Protein AF-A0A411MJS1-F1 (afdb_monomer_lite)

pLDDT: mean 82.1, std 14.85, range [39.84, 97.94]

Structure (mmCIF, N/CA/C/O backbone):
data_AF-A0A411MJS1-F1
#
_entry.id   AF-A0A411MJS1-F1
#
loop_
_atom_site.group_PDB
_atom_site.id
_atom_site.type_symbol
_atom_site.label_atom_id
_atom_site.label_alt_id
_atom_site.label_comp_id
_atom_site.label_asym_id
_atom_site.label_entity_id
_atom_site.label_seq_id
_atom_site.pdbx_PDB_ins_code
_atom_site.Cartn_x
_atom_site.Cartn_y
_atom_site.Cartn_z
_atom_site.occupancy
_atom_site.B_iso_or_equiv
_atom_site.auth_seq_id
_atom_site.auth_comp_id
_atom_site.auth_asym_id
_atom_site.auth_atom_id
_atom_site.pdbx_PDB_model_num
ATOM 1 N N . MET A 1 1 ? -52.902 -23.452 -25.933 1.00 40.69 1 MET A N 1
ATOM 2 C CA . MET A 1 1 ? -52.463 -22.734 -27.148 1.00 40.69 1 MET A CA 1
ATOM 3 C C . MET A 1 1 ? -50.945 -22.782 -27.154 1.00 40.69 1 MET A C 1
ATOM 5 O O . MET A 1 1 ? -50.348 -22.163 -26.286 1.00 40.69 1 MET A O 1
ATOM 9 N N . ASN A 1 2 ? -50.343 -23.612 -28.011 1.00 39.84 2 ASN A N 1
ATOM 10 C CA . ASN A 1 2 ? -48.882 -23.704 -28.125 1.00 39.84 2 ASN A CA 1
ATOM 11 C C . ASN A 1 2 ? -48.361 -22.473 -28.877 1.00 39.84 2 ASN A C 1
ATOM 13 O O . ASN A 1 2 ? -48.945 -22.144 -29.911 1.00 39.84 2 ASN A O 1
ATOM 17 N N . PRO A 1 3 ? -47.300 -21.800 -28.405 1.00 50.34 3 PRO A N 1
ATOM 18 C CA . PRO A 1 3 ? -46.652 -20.769 -29.194 1.00 50.34 3 PRO A CA 1
ATOM 19 C C . PRO A 1 3 ? -45.903 -21.450 -30.342 1.00 50.34 3 PRO A C 1
ATOM 21 O O . PRO A 1 3 ? -44.953 -22.199 -30.124 1.00 50.34 3 PRO A O 1
ATOM 24 N N . THR A 1 4 ? -46.368 -21.221 -31.566 1.00 48.56 4 THR A N 1
ATOM 25 C CA . THR A 1 4 ? -45.615 -21.513 -32.784 1.00 48.56 4 THR A CA 1
ATOM 26 C C . THR A 1 4 ? -44.412 -20.580 -32.783 1.00 48.56 4 THR A C 1
ATOM 28 O O . THR A 1 4 ? -44.553 -19.389 -33.050 1.00 48.56 4 THR A O 1
ATOM 31 N N . ILE A 1 5 ? -43.246 -21.097 -32.399 1.00 61.03 5 ILE A N 1
ATOM 32 C CA . ILE A 1 5 ? -41.977 -20.424 -32.663 1.00 61.03 5 ILE A CA 1
ATOM 33 C C . ILE A 1 5 ? -41.849 -20.462 -34.186 1.00 61.03 5 ILE A C 1
ATOM 35 O O . ILE A 1 5 ? -41.882 -21.559 -34.745 1.00 61.03 5 ILE A O 1
ATOM 39 N N . PRO A 1 6 ? -41.823 -19.319 -34.889 1.00 54.25 6 PRO A N 1
ATOM 40 C CA . PRO A 1 6 ? -41.502 -19.355 -36.298 1.00 54.25 6 PRO A CA 1
ATOM 41 C C . PRO A 1 6 ? -40.042 -19.796 -36.368 1.00 54.25 6 PRO A C 1
ATOM 43 O O . PRO A 1 6 ? -39.152 -19.019 -36.015 1.00 54.25 6 PRO A O 1
ATOM 46 N N . ASP A 1 7 ? -39.816 -21.048 -36.772 1.00 53.25 7 ASP A N 1
ATOM 47 C CA . ASP A 1 7 ? -38.533 -21.520 -37.284 1.00 53.25 7 ASP A CA 1
ATOM 48 C C . ASP A 1 7 ? -38.238 -20.667 -38.516 1.00 53.25 7 ASP A C 1
ATOM 50 O O . ASP A 1 7 ? -38.587 -20.976 -39.653 1.00 53.25 7 ASP A O 1
ATOM 54 N N . THR A 1 8 ? -37.716 -19.477 -38.247 1.00 56.88 8 THR A N 1
ATOM 55 C CA . THR A 1 8 ? -37.159 -18.616 -39.263 1.00 56.88 8 THR A CA 1
ATOM 56 C C . THR A 1 8 ? -35.838 -19.294 -39.554 1.00 56.88 8 THR A C 1
ATOM 58 O O . THR A 1 8 ? -34.851 -19.033 -38.865 1.00 56.88 8 THR A O 1
ATOM 61 N N . ASP A 1 9 ? -35.855 -20.235 -40.499 1.00 52.31 9 ASP A N 1
ATOM 62 C CA . ASP A 1 9 ? -34.670 -20.598 -41.265 1.00 52.31 9 ASP A CA 1
ATOM 63 C C . ASP A 1 9 ? -34.181 -19.281 -41.866 1.00 52.31 9 ASP A C 1
ATOM 65 O O . ASP A 1 9 ? -34.615 -18.832 -42.928 1.00 52.31 9 ASP A O 1
ATOM 69 N N . LEU A 1 10 ? -33.379 -18.565 -41.078 1.00 58.69 10 LEU A N 1
ATOM 70 C CA . LEU A 1 10 ? -32.619 -17.433 -41.539 1.00 58.69 10 LEU A CA 1
ATOM 71 C C . LEU A 1 10 ? -31.619 -18.075 -42.489 1.00 58.69 10 LEU A C 1
ATOM 73 O O . LEU A 1 10 ? -30.581 -18.576 -42.055 1.00 58.69 10 LEU A O 1
ATOM 77 N N . ASP A 1 11 ? -31.980 -18.124 -43.769 1.00 57.19 11 ASP A N 1
ATOM 78 C CA . ASP A 1 11 ? -31.033 -18.335 -44.853 1.00 57.19 11 ASP A CA 1
ATOM 79 C C . ASP A 1 11 ? -30.104 -17.115 -44.796 1.00 57.19 11 ASP A C 1
ATOM 81 O O . ASP A 1 11 ? -30.350 -16.041 -45.348 1.00 57.19 11 ASP A O 1
ATOM 85 N N . LEU A 1 12 ? -29.132 -17.209 -43.887 1.00 61.50 12 LEU A N 1
ATOM 86 C CA . LEU A 1 12 ? -28.148 -16.187 -43.606 1.00 61.50 12 LEU A CA 1
ATOM 87 C C . LEU A 1 12 ? -27.117 -16.300 -44.712 1.00 61.50 12 LEU A C 1
ATOM 89 O O . LEU A 1 12 ? -26.014 -16.807 -44.500 1.00 61.50 12 LEU A O 1
ATOM 93 N N . ASP A 1 13 ? -27.498 -15.839 -45.900 1.00 68.50 13 ASP A N 1
ATOM 94 C CA . ASP A 1 13 ? -26.576 -15.665 -47.005 1.00 68.50 13 ASP A CA 1
ATOM 95 C C . ASP A 1 13 ? -25.361 -14.915 -46.449 1.00 68.50 13 ASP A C 1
ATOM 97 O O . ASP A 1 13 ? -25.493 -13.826 -45.876 1.00 68.50 13 ASP A O 1
ATOM 101 N N . SER A 1 14 ? -24.166 -15.496 -46.562 1.00 65.50 14 SER A N 1
ATOM 102 C CA . SER A 1 14 ? -22.946 -14.907 -45.992 1.00 65.50 14 SER A CA 1
ATOM 103 C C . SER A 1 14 ? -22.726 -13.470 -46.473 1.00 65.50 14 SER A C 1
ATOM 105 O O . SER A 1 14 ? -22.233 -12.624 -45.730 1.00 65.50 14 SER A O 1
ATOM 107 N N . GLU A 1 15 ? -23.165 -13.181 -47.699 1.00 67.12 15 GLU A N 1
ATOM 108 C CA . GLU A 1 15 ? -23.169 -11.852 -48.309 1.00 67.12 15 GLU A CA 1
ATOM 109 C C . GLU A 1 15 ? -24.144 -10.879 -47.622 1.00 67.12 15 GLU A C 1
ATOM 111 O O . GLU A 1 15 ? -23.818 -9.706 -47.434 1.00 67.12 15 GLU A O 1
ATOM 116 N N . SER A 1 16 ? -25.315 -11.358 -47.189 1.00 68.12 16 SER A N 1
ATOM 117 C CA . SER A 1 16 ? -26.306 -10.576 -46.436 1.00 68.12 16 SER A CA 1
ATOM 118 C C . SER A 1 16 ? -25.788 -10.220 -45.039 1.00 68.12 16 SER A C 1
ATOM 120 O O . SER A 1 16 ? -25.879 -9.068 -44.609 1.00 68.12 16 SER A O 1
ATOM 122 N N . LEU A 1 17 ? -25.141 -11.172 -44.358 1.00 69.00 17 LEU A N 1
ATOM 123 C CA . LEU A 1 17 ? -24.480 -10.927 -43.072 1.00 69.00 17 LEU A CA 1
ATOM 124 C C . LEU A 1 17 ? -23.285 -9.973 -43.199 1.00 69.00 17 LEU A C 1
ATOM 126 O O . LEU A 1 17 ? -23.136 -9.074 -42.376 1.00 69.00 17 LEU A O 1
ATOM 130 N N . SER A 1 18 ? -22.460 -10.129 -44.236 1.00 69.56 18 SER A N 1
ATOM 131 C CA . SER A 1 18 ? -21.285 -9.277 -44.486 1.00 69.56 18 SER A CA 1
ATOM 132 C C . SER A 1 18 ? -21.669 -7.820 -44.793 1.00 69.56 18 SER A C 1
ATOM 134 O O . SER A 1 18 ? -20.984 -6.865 -44.400 1.00 69.56 18 SER A O 1
ATOM 136 N N . ASN A 1 19 ? -22.822 -7.625 -45.439 1.00 77.06 19 ASN A N 1
ATOM 137 C CA . ASN A 1 19 ? -23.364 -6.302 -45.739 1.00 77.06 19 ASN A CA 1
ATOM 138 C C . ASN A 1 19 ? -24.281 -5.734 -44.650 1.00 77.06 19 ASN A C 1
ATOM 140 O O . ASN A 1 19 ? -24.705 -4.582 -44.760 1.00 77.06 19 ASN A O 1
ATOM 144 N N . SER A 1 20 ? -24.551 -6.497 -43.590 1.00 85.38 20 SER A N 1
ATOM 145 C CA . SER A 1 20 ? -25.400 -6.059 -42.489 1.00 85.38 20 SER A CA 1
ATOM 146 C C . SER A 1 20 ? -24.701 -5.011 -41.625 1.00 85.38 20 SER A C 1
ATOM 148 O O . SER A 1 20 ? -23.629 -5.238 -41.060 1.00 85.38 20 SER A O 1
ATOM 150 N N . ASP A 1 21 ? -25.356 -3.865 -41.461 1.00 84.75 21 ASP A N 1
ATOM 151 C CA . ASP A 1 21 ? -24.892 -2.785 -40.587 1.00 84.75 21 ASP A CA 1
ATOM 152 C C . ASP A 1 21 ? -24.839 -3.226 -39.113 1.00 84.75 21 ASP A C 1
ATOM 154 O O . ASP A 1 21 ? -23.924 -2.873 -38.370 1.00 84.75 21 ASP A O 1
ATOM 158 N N . ALA A 1 22 ? -25.762 -4.105 -38.704 1.00 84.88 22 ALA A N 1
ATOM 159 C CA . ALA A 1 22 ? -25.748 -4.706 -37.374 1.00 84.88 22 ALA A CA 1
ATOM 160 C C . ALA A 1 22 ? -24.519 -5.609 -37.168 1.00 84.88 22 ALA A C 1
ATOM 162 O O . ALA A 1 22 ? -23.898 -5.561 -36.106 1.00 84.88 22 ALA A O 1
ATOM 163 N N . ALA A 1 23 ? -24.134 -6.389 -38.185 1.00 85.62 23 ALA A N 1
ATOM 164 C CA . ALA A 1 23 ? -22.942 -7.236 -38.124 1.00 85.62 23 ALA A CA 1
ATOM 165 C C . ALA A 1 23 ? -21.659 -6.396 -38.077 1.00 85.62 23 ALA A C 1
ATOM 167 O O . ALA A 1 23 ? -20.771 -6.676 -37.274 1.00 85.62 23 ALA A O 1
ATOM 168 N N . ARG A 1 24 ? -21.589 -5.318 -38.868 1.00 84.75 24 ARG A N 1
ATOM 169 C CA . ARG A 1 24 ? -20.471 -4.362 -38.833 1.00 84.75 24 ARG A CA 1
ATOM 170 C C . ARG A 1 24 ? -20.348 -3.684 -37.477 1.00 84.75 24 ARG A C 1
ATOM 172 O O . ARG A 1 24 ? -19.249 -3.617 -36.945 1.00 84.75 24 ARG A O 1
ATOM 179 N N . ARG A 1 25 ? -21.463 -3.254 -36.879 1.00 84.38 25 ARG A N 1
ATOM 180 C CA . ARG A 1 25 ? -21.477 -2.654 -35.539 1.00 84.38 25 ARG A CA 1
ATOM 181 C C . ARG A 1 25 ? -21.046 -3.639 -34.451 1.00 84.38 25 ARG A C 1
ATOM 183 O O . ARG A 1 25 ? -20.331 -3.250 -33.534 1.00 84.38 25 ARG A O 1
ATOM 190 N N . ALA A 1 26 ? -21.465 -4.901 -34.545 1.00 89.06 26 ALA A N 1
ATOM 191 C CA . ALA A 1 26 ? -21.027 -5.944 -33.619 1.00 89.06 26 ALA A CA 1
ATOM 192 C C . ALA A 1 26 ? -19.522 -6.231 -33.761 1.00 89.06 26 ALA A C 1
ATOM 194 O O . ALA A 1 26 ? -18.819 -6.328 -32.758 1.00 89.06 26 ALA A O 1
ATOM 195 N N . LEU A 1 27 ? -19.019 -6.318 -34.995 1.00 86.50 27 LEU A N 1
ATOM 196 C CA . LEU A 1 27 ? -17.594 -6.490 -35.271 1.00 86.50 27 LEU A CA 1
ATOM 197 C C . LEU A 1 27 ? -16.777 -5.297 -34.774 1.00 86.50 27 LEU A C 1
ATOM 199 O O . LEU A 1 27 ? -15.775 -5.511 -34.109 1.00 86.50 27 LEU A O 1
ATOM 203 N N . ASP A 1 28 ? -17.213 -4.064 -35.028 1.00 88.19 28 ASP A N 1
ATOM 204 C CA . ASP A 1 28 ? -16.530 -2.853 -34.558 1.00 88.19 28 ASP A CA 1
ATOM 205 C C . ASP A 1 28 ? -16.462 -2.802 -33.022 1.00 88.19 28 ASP A C 1
ATOM 207 O O . ASP A 1 28 ? -15.396 -2.567 -32.459 1.00 88.19 28 ASP A O 1
ATOM 211 N N . PHE A 1 29 ? -17.553 -3.162 -32.333 1.00 84.62 29 PHE A N 1
ATOM 212 C CA . PHE A 1 29 ? -17.587 -3.246 -30.868 1.00 84.62 29 PHE A CA 1
ATOM 213 C C . PHE A 1 29 ? -16.552 -4.229 -30.293 1.00 84.62 29 PHE A C 1
ATOM 215 O O . PHE A 1 29 ? -15.959 -3.959 -29.249 1.00 84.62 29 PHE A O 1
ATOM 222 N N . TYR A 1 30 ? -16.329 -5.365 -30.959 1.00 84.44 30 TYR A N 1
ATOM 223 C CA . TYR A 1 30 ? -15.400 -6.397 -30.489 1.00 84.44 30 TYR A CA 1
ATOM 224 C C . TYR A 1 30 ? -13.962 -6.216 -30.984 1.00 84.44 30 TYR A C 1
ATOM 226 O O . TYR A 1 30 ? -13.025 -6.567 -30.268 1.00 84.44 30 TYR A O 1
ATOM 234 N N . LEU A 1 31 ? -13.777 -5.716 -32.206 1.00 89.44 31 LEU A N 1
ATOM 235 C CA . LEU A 1 31 ? -12.469 -5.589 -32.853 1.00 89.44 31 LEU A CA 1
ATOM 236 C C . LEU A 1 31 ? -11.800 -4.243 -32.575 1.00 89.44 31 LEU A C 1
ATOM 238 O O . LEU A 1 31 ? -10.579 -4.150 -32.680 1.00 8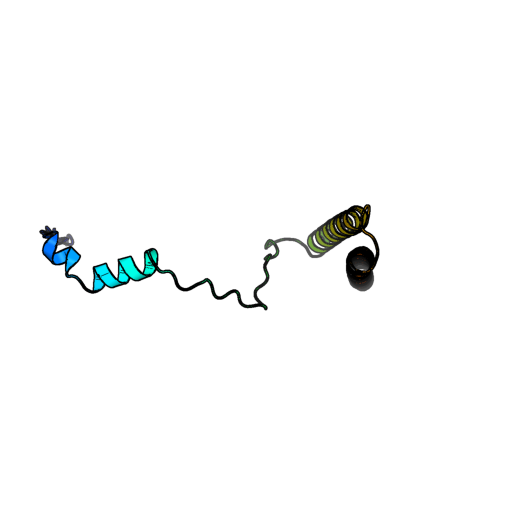9.44 31 LEU A O 1
ATOM 242 N N . ASN A 1 32 ? -12.571 -3.218 -32.211 1.00 85.31 32 ASN A N 1
ATOM 243 C CA . ASN A 1 32 ? -12.058 -1.903 -31.855 1.00 85.31 32 ASN A CA 1
ATOM 244 C C . ASN A 1 32 ? -12.760 -1.366 -30.596 1.00 85.31 32 ASN A C 1
ATOM 246 O O . ASN A 1 32 ? -13.423 -0.325 -30.645 1.00 85.31 32 ASN A O 1
ATOM 250 N N . PRO A 1 33 ? -12.656 -2.082 -29.458 1.00 81.00 33 PRO A N 1
ATOM 251 C CA . PRO A 1 33 ? -13.268 -1.614 -28.230 1.00 81.00 33 PRO A CA 1
ATOM 252 C C . PRO A 1 33 ? -12.688 -0.244 -27.880 1.00 81.00 33 PRO A C 1
ATOM 254 O O . PRO A 1 33 ? -11.468 -0.045 -27.898 1.00 81.00 33 PRO A O 1
ATOM 257 N N . ALA A 1 34 ? -13.567 0.704 -27.547 1.00 80.50 34 ALA A N 1
ATOM 258 C CA . ALA A 1 34 ? -13.129 1.965 -26.974 1.00 80.50 34 ALA A CA 1
ATOM 259 C C . ALA A 1 34 ? -12.225 1.649 -25.769 1.00 80.50 34 ALA A C 1
ATOM 261 O O . ALA A 1 34 ? -12.584 0.773 -24.972 1.00 80.50 34 ALA A O 1
ATOM 262 N N . PRO A 1 35 ? -11.058 2.310 -25.633 1.00 78.62 35 PRO A N 1
ATOM 263 C CA . PRO A 1 35 ? -10.193 2.095 -24.487 1.00 78.62 35 PRO A CA 1
ATOM 264 C C . PRO A 1 35 ? -11.027 2.214 -23.210 1.00 78.62 35 PRO A C 1
ATOM 266 O O . PRO A 1 35 ? -11.819 3.159 -23.117 1.00 78.62 35 PRO A O 1
ATOM 269 N N . PRO A 1 36 ? -10.899 1.271 -22.258 1.00 73.44 36 PRO A N 1
ATOM 270 C CA . PRO A 1 36 ? -11.635 1.359 -21.011 1.00 73.44 36 PRO A CA 1
ATOM 271 C C . PRO A 1 36 ? -11.368 2.733 -20.405 1.00 73.44 36 PRO A C 1
ATOM 273 O O . PRO A 1 36 ? -10.215 3.133 -20.221 1.00 73.44 36 PRO A O 1
ATOM 276 N N . GLN A 1 37 ? -12.443 3.483 -20.172 1.00 73.50 37 GLN A N 1
ATOM 277 C CA . GLN A 1 37 ? -12.367 4.757 -19.481 1.00 73.50 37 GLN A CA 1
ATOM 278 C C . GLN A 1 37 ? -12.092 4.426 -18.021 1.00 73.50 37 GLN A C 1
ATOM 280 O O . GLN A 1 37 ? -13.012 4.142 -17.266 1.00 73.50 37 GLN A O 1
ATOM 285 N N . ILE A 1 38 ? -10.811 4.366 -17.660 1.00 70.12 38 ILE A N 1
ATOM 286 C CA . ILE A 1 38 ? -10.403 4.250 -16.266 1.00 70.12 38 ILE A CA 1
ATOM 287 C C . ILE A 1 38 ? -10.748 5.594 -15.635 1.00 70.12 38 ILE A C 1
ATOM 289 O O . ILE A 1 38 ? -10.057 6.587 -15.876 1.00 70.12 38 ILE A O 1
ATOM 293 N N . ASP A 1 39 ? -11.849 5.636 -14.892 1.00 76.81 39 ASP A N 1
ATOM 294 C CA . ASP A 1 39 ? -12.145 6.775 -14.040 1.00 76.81 39 ASP A CA 1
ATOM 295 C C . ASP A 1 39 ? -11.055 6.815 -12.950 1.00 76.81 39 ASP A C 1
ATOM 297 O O . ASP A 1 39 ? -10.852 5.812 -12.259 1.00 76.81 39 ASP A O 1
ATOM 301 N N . PRO A 1 40 ? -10.288 7.915 -12.816 1.00 70.06 40 PRO A N 1
ATOM 302 C CA . PRO A 1 40 ? -9.256 8.021 -11.787 1.00 70.06 40 PRO A CA 1
ATOM 303 C C . PRO A 1 40 ? -9.812 7.874 -10.363 1.00 70.06 40 PRO A C 1
ATOM 305 O O . PRO A 1 40 ? -9.040 7.557 -9.457 1.00 70.06 40 PRO A O 1
ATOM 308 N N . ASP A 1 41 ? -11.118 8.080 -10.178 1.00 75.69 41 ASP A N 1
ATOM 309 C CA . ASP A 1 41 ? -11.802 7.929 -8.898 1.00 75.69 41 ASP A CA 1
ATOM 310 C C . ASP A 1 41 ? -12.439 6.538 -8.718 1.00 75.69 41 ASP A C 1
ATOM 312 O O . ASP A 1 41 ? -12.915 6.219 -7.622 1.00 75.69 41 ASP A O 1
ATOM 316 N N . GLU A 1 42 ? -12.434 5.674 -9.743 1.00 76.31 42 GLU A N 1
ATOM 317 C CA . GLU A 1 42 ? -12.944 4.310 -9.603 1.00 76.31 42 GLU A CA 1
ATOM 318 C C . GLU A 1 42 ? -11.979 3.471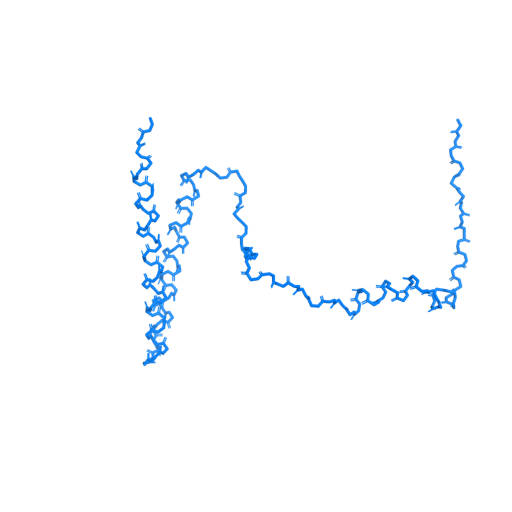 -8.746 1.00 76.31 42 GLU A C 1
ATOM 320 O O . GLU A 1 42 ? -10.784 3.350 -9.048 1.00 76.31 42 GLU A O 1
ATOM 325 N N . PRO A 1 43 ? -12.465 2.872 -7.643 1.00 71.94 43 PRO A N 1
ATOM 326 C CA . PRO A 1 43 ? -11.609 2.105 -6.759 1.00 71.94 43 PRO A CA 1
ATOM 327 C C . PRO A 1 43 ? -11.076 0.866 -7.485 1.00 71.94 43 PRO A C 1
ATOM 329 O O . PRO A 1 43 ? -11.816 -0.064 -7.791 1.00 71.94 43 PRO A O 1
ATOM 332 N N . ILE A 1 44 ? -9.753 0.813 -7.660 1.00 69.12 44 ILE A N 1
ATOM 333 C CA . ILE A 1 44 ? -9.026 -0.329 -8.250 1.00 69.12 44 ILE A CA 1
ATOM 334 C C . ILE A 1 44 ? -9.328 -1.642 -7.500 1.00 69.12 44 ILE A C 1
ATOM 336 O O . ILE A 1 44 ? -9.232 -2.732 -8.063 1.00 69.12 44 ILE A O 1
ATOM 340 N N . LEU A 1 45 ? -9.690 -1.548 -6.216 1.00 71.31 45 LEU A N 1
ATOM 341 C CA . LEU A 1 45 ? -10.070 -2.674 -5.372 1.00 71.31 45 LEU A CA 1
ATOM 342 C C . LEU A 1 45 ? -11.365 -2.355 -4.625 1.00 71.31 45 LEU A C 1
ATOM 344 O O . LEU A 1 45 ? -11.425 -1.406 -3.843 1.00 71.31 45 LEU A O 1
ATOM 348 N N . VAL A 1 46 ? -12.377 -3.201 -4.812 1.00 74.88 46 VAL A N 1
ATOM 349 C CA . VAL A 1 46 ? -13.626 -3.148 -4.047 1.00 74.88 46 VAL A CA 1
ATOM 350 C C . VAL A 1 46 ? -13.496 -4.051 -2.820 1.00 74.88 46 VAL A C 1
ATOM 352 O O . VAL A 1 46 ? -13.068 -5.204 -2.918 1.00 74.88 46 VAL A O 1
ATOM 355 N N . ALA A 1 47 ? -13.843 -3.526 -1.644 1.00 72.50 47 ALA A N 1
ATOM 356 C CA . ALA A 1 47 ? -13.845 -4.309 -0.413 1.00 72.50 47 ALA A CA 1
ATOM 357 C C . ALA A 1 47 ? -14.894 -5.430 -0.485 1.00 72.50 47 ALA A C 1
ATOM 359 O O . ALA A 1 47 ? -15.994 -5.241 -1.000 1.00 72.50 47 ALA A O 1
ATOM 360 N N . ARG A 1 48 ? -14.566 -6.606 0.061 1.00 77.50 48 ARG A N 1
ATOM 361 C CA . ARG A 1 48 ? -15.498 -7.737 0.098 1.00 77.50 48 ARG A CA 1
ATOM 362 C C . ARG A 1 48 ? -16.698 -7.407 0.987 1.00 77.50 48 ARG A C 1
ATOM 364 O O . ARG A 1 48 ? -16.530 -7.078 2.161 1.00 77.50 48 ARG A O 1
ATOM 371 N N . GLU A 1 49 ? -17.899 -7.570 0.441 1.00 77.25 49 GLU A N 1
ATOM 372 C CA . GLU A 1 49 ? -19.145 -7.406 1.189 1.00 77.25 49 GLU A CA 1
ATOM 373 C C . GLU A 1 49 ? -19.270 -8.445 2.319 1.00 77.25 49 GLU A C 1
ATOM 375 O O . GLU A 1 49 ? -18.837 -9.596 2.194 1.00 77.25 49 GLU A O 1
ATOM 380 N N . GLY A 1 50 ? -19.870 -8.035 3.441 1.00 79.75 50 GLY A N 1
ATOM 381 C CA . GLY A 1 50 ? -20.169 -8.915 4.577 1.00 79.75 50 GLY A CA 1
ATOM 382 C C . GLY A 1 50 ? -19.050 -9.093 5.611 1.00 79.75 50 GLY A C 1
ATOM 383 O O . GLY A 1 50 ? -19.185 -9.936 6.496 1.00 79.75 50 GLY A O 1
ATOM 384 N N . LEU A 1 51 ? -17.959 -8.324 5.535 1.00 79.50 51 LEU A N 1
ATOM 385 C CA . LEU A 1 51 ? -16.958 -8.272 6.606 1.00 79.50 51 LEU A CA 1
ATOM 386 C C . LEU A 1 51 ? -17.436 -7.383 7.759 1.00 79.50 51 LEU A C 1
ATOM 388 O O . LEU A 1 51 ? -17.968 -6.296 7.534 1.00 79.50 51 LEU A O 1
ATOM 392 N N . SER A 1 52 ? -17.215 -7.820 9.001 1.00 86.38 52 SER A N 1
ATOM 393 C CA . SER A 1 52 ? -17.444 -6.950 10.159 1.00 86.38 52 SER A CA 1
ATOM 394 C C . SER A 1 52 ? -16.403 -5.829 10.216 1.00 86.38 52 SER A C 1
ATOM 396 O O . SER A 1 52 ? -15.270 -6.004 9.767 1.00 86.38 52 SER A O 1
ATOM 398 N N . ASP A 1 53 ? -16.739 -4.695 10.837 1.00 84.50 53 ASP A N 1
ATOM 399 C CA . ASP A 1 53 ? -15.804 -3.575 11.035 1.00 84.50 53 ASP A CA 1
ATOM 400 C C . ASP A 1 53 ? -14.463 -4.021 11.649 1.00 84.50 53 ASP A C 1
ATOM 402 O O . ASP A 1 53 ? -13.391 -3.564 11.244 1.00 84.50 53 ASP A O 1
ATOM 406 N N . ALA A 1 54 ? -14.505 -4.952 12.606 1.00 86.06 54 ALA A N 1
ATOM 407 C CA . ALA A 1 54 ? -13.316 -5.505 13.250 1.00 86.06 54 ALA A CA 1
ATOM 408 C C . ALA A 1 54 ? -12.468 -6.356 12.286 1.00 86.06 54 ALA A C 1
ATOM 410 O O . ALA A 1 54 ? -11.240 -6.284 12.302 1.00 86.06 54 ALA A O 1
ATOM 411 N N . GLN A 1 55 ? -13.107 -7.142 11.416 1.00 86.31 55 GLN A N 1
ATOM 412 C CA . GLN A 1 55 ? -12.409 -7.941 10.406 1.00 86.31 55 GLN A CA 1
ATOM 413 C C . GLN A 1 55 ? -11.793 -7.050 9.324 1.00 86.31 55 GLN A C 1
ATOM 415 O O . GLN A 1 55 ? -10.628 -7.232 8.972 1.00 86.31 55 GLN A O 1
ATOM 420 N N . THR A 1 56 ? -12.540 -6.051 8.851 1.00 87.56 56 THR A N 1
ATOM 421 C CA . THR A 1 56 ? -12.082 -5.082 7.849 1.00 87.56 56 THR A CA 1
ATOM 422 C C . THR A 1 56 ? -10.882 -4.287 8.353 1.00 87.56 56 THR A C 1
ATOM 424 O O . THR A 1 56 ? -9.879 -4.165 7.652 1.00 87.56 56 THR A O 1
ATOM 427 N N . THR A 1 57 ? -10.933 -3.791 9.592 1.00 87.88 57 THR A N 1
ATOM 428 C CA . THR A 1 57 ? -9.813 -3.052 10.200 1.00 87.88 57 THR A CA 1
ATOM 429 C C . THR A 1 57 ? -8.587 -3.941 10.415 1.00 87.88 57 THR A C 1
ATOM 431 O O . THR A 1 57 ? -7.476 -3.527 10.087 1.00 87.88 57 THR A O 1
ATOM 434 N N . ALA A 1 58 ? -8.756 -5.184 10.880 1.00 88.81 58 ALA A N 1
ATOM 435 C CA . ALA A 1 58 ? -7.650 -6.133 11.026 1.00 88.81 58 ALA A CA 1
ATOM 436 C C . ALA A 1 58 ? -6.992 -6.489 9.677 1.00 88.81 58 ALA A C 1
ATOM 438 O O . ALA A 1 58 ? -5.758 -6.554 9.576 1.00 88.81 58 ALA A O 1
ATOM 439 N N . GLN A 1 59 ? -7.798 -6.681 8.627 1.00 90.62 59 GLN A N 1
ATOM 440 C CA . GLN A 1 59 ? -7.309 -6.938 7.273 1.00 90.62 59 GLN A CA 1
ATOM 441 C C . GLN A 1 59 ? -6.573 -5.720 6.706 1.00 90.62 59 GLN A C 1
ATOM 443 O O . GLN A 1 59 ? -5.465 -5.868 6.188 1.00 90.62 59 GLN A O 1
ATOM 448 N N . ALA A 1 60 ? -7.136 -4.519 6.854 1.00 91.31 60 ALA A N 1
ATOM 449 C CA . ALA A 1 60 ? -6.510 -3.276 6.414 1.00 91.31 60 ALA A CA 1
ATOM 450 C C . ALA A 1 60 ? -5.156 -3.046 7.107 1.00 91.31 60 ALA A C 1
ATOM 452 O O . ALA A 1 60 ? -4.158 -2.800 6.435 1.00 91.31 60 ALA A O 1
ATOM 453 N N . THR A 1 61 ? -5.073 -3.224 8.428 1.00 91.88 61 THR A N 1
ATOM 454 C CA . THR A 1 61 ? -3.807 -3.124 9.177 1.00 91.88 61 THR A CA 1
ATOM 455 C C . THR A 1 61 ? -2.770 -4.136 8.688 1.00 91.88 61 THR A C 1
ATOM 457 O O . THR A 1 61 ? -1.588 -3.813 8.551 1.00 91.88 61 THR A O 1
ATOM 460 N N . THR A 1 62 ? -3.202 -5.361 8.382 1.00 93.81 62 THR A N 1
ATOM 461 C CA . THR A 1 62 ? -2.320 -6.404 7.844 1.00 93.81 62 THR A CA 1
ATOM 462 C C . THR A 1 62 ? -1.775 -6.028 6.466 1.00 93.81 62 THR A C 1
ATOM 464 O O . THR A 1 62 ? -0.566 -6.125 6.253 1.00 93.81 62 THR A O 1
ATOM 467 N N . LEU A 1 63 ? -2.633 -5.535 5.568 1.00 93.75 63 LEU A N 1
ATOM 468 C CA . LEU A 1 63 ? -2.238 -5.044 4.245 1.00 93.75 63 LEU A CA 1
ATOM 469 C C . LEU A 1 63 ? -1.273 -3.858 4.338 1.00 93.75 63 LEU A C 1
ATOM 471 O O . LEU A 1 63 ? -0.252 -3.853 3.657 1.00 93.75 63 LEU A O 1
ATOM 475 N N . LEU A 1 64 ? -1.538 -2.893 5.223 1.00 95.44 64 LEU A N 1
ATOM 476 C CA . LEU A 1 64 ? -0.653 -1.746 5.447 1.00 95.44 64 LEU A CA 1
ATOM 477 C C . LEU A 1 64 ? 0.727 -2.179 5.958 1.00 95.44 64 LEU A C 1
ATOM 479 O O . LEU A 1 64 ? 1.740 -1.618 5.547 1.00 95.44 64 LEU A O 1
ATOM 483 N N . ARG A 1 65 ? 0.800 -3.209 6.809 1.00 94.88 65 ARG A N 1
ATOM 484 C CA . ARG A 1 65 ? 2.080 -3.781 7.253 1.00 94.88 65 ARG A CA 1
ATOM 485 C C . ARG A 1 65 ? 2.851 -4.424 6.099 1.00 94.88 65 ARG A C 1
ATOM 487 O O . ARG A 1 65 ? 4.064 -4.245 6.028 1.00 94.88 65 ARG A O 1
ATOM 494 N N . TYR A 1 66 ? 2.174 -5.146 5.205 1.00 96.81 66 TYR A N 1
ATOM 495 C CA . TYR A 1 66 ? 2.816 -5.708 4.013 1.00 96.81 66 TYR A CA 1
ATOM 496 C C . TYR A 1 66 ? 3.302 -4.611 3.072 1.00 96.81 66 TYR A C 1
ATOM 498 O O . TYR A 1 66 ? 4.461 -4.633 2.680 1.00 96.81 66 TYR A O 1
ATOM 506 N N . ALA A 1 67 ? 2.473 -3.602 2.803 1.00 96.75 67 ALA A N 1
ATOM 507 C CA . ALA A 1 67 ? 2.858 -2.458 1.985 1.00 96.75 67 ALA A CA 1
ATOM 508 C C . ALA A 1 67 ? 4.082 -1.726 2.562 1.00 96.75 67 ALA A C 1
ATOM 510 O O . ALA A 1 67 ? 4.992 -1.366 1.820 1.00 96.75 67 ALA A O 1
ATOM 511 N N . ALA A 1 68 ? 4.142 -1.549 3.887 1.00 96.75 68 ALA A N 1
ATOM 512 C CA . ALA A 1 68 ? 5.295 -0.957 4.558 1.00 96.75 68 ALA A CA 1
ATOM 513 C C . ALA A 1 68 ? 6.563 -1.813 4.390 1.00 96.75 68 ALA A C 1
ATOM 515 O O . ALA A 1 68 ? 7.620 -1.278 4.062 1.00 96.75 68 ALA A O 1
ATOM 516 N N . ALA A 1 69 ? 6.466 -3.134 4.569 1.00 97.31 69 ALA A N 1
ATOM 517 C CA . ALA A 1 69 ? 7.590 -4.042 4.342 1.00 97.31 69 ALA A CA 1
ATOM 518 C C . ALA A 1 69 ? 8.076 -3.974 2.886 1.00 97.31 69 ALA A C 1
ATOM 520 O O . ALA A 1 69 ? 9.264 -3.777 2.652 1.00 97.31 69 ALA A O 1
ATOM 521 N N . THR A 1 70 ? 7.156 -4.013 1.917 1.00 96.38 70 THR A N 1
ATOM 522 C CA . THR A 1 70 ? 7.473 -3.891 0.489 1.00 96.38 70 THR A CA 1
ATOM 523 C C . THR A 1 70 ? 8.119 -2.550 0.155 1.00 96.38 70 THR A C 1
ATOM 525 O O . THR A 1 70 ? 9.090 -2.523 -0.591 1.00 96.38 70 THR A O 1
ATOM 528 N N . ALA A 1 71 ? 7.626 -1.433 0.697 1.00 96.00 71 ALA A N 1
ATOM 529 C CA . ALA A 1 71 ? 8.223 -0.117 0.471 1.00 96.00 71 ALA A CA 1
ATOM 530 C C . ALA A 1 71 ? 9.627 -0.011 1.085 1.00 96.00 71 ALA A C 1
ATOM 532 O O . ALA A 1 71 ? 10.520 0.577 0.477 1.00 96.00 71 ALA A O 1
ATOM 533 N N . CYS A 1 72 ? 9.829 -0.602 2.268 1.00 95.69 72 CYS A N 1
ATOM 534 C CA . CYS A 1 72 ? 11.132 -0.674 2.921 1.00 95.69 72 CYS A CA 1
ATOM 535 C C . CYS A 1 72 ? 12.124 -1.487 2.081 1.00 95.69 72 CYS A C 1
ATOM 537 O O . CYS A 1 72 ? 13.177 -0.969 1.725 1.00 95.69 72 CYS A O 1
ATOM 539 N N . GLU A 1 73 ? 11.753 -2.708 1.698 1.00 96.44 73 GLU A N 1
ATOM 540 C CA . GLU A 1 73 ? 12.573 -3.598 0.871 1.00 96.44 73 GLU A CA 1
ATOM 541 C C . GLU A 1 73 ? 12.826 -3.001 -0.522 1.00 96.44 73 GLU A C 1
ATOM 543 O O . GLU A 1 73 ? 13.938 -3.048 -1.029 1.00 96.44 73 GLU A O 1
ATOM 548 N N . SER A 1 74 ? 11.844 -2.310 -1.11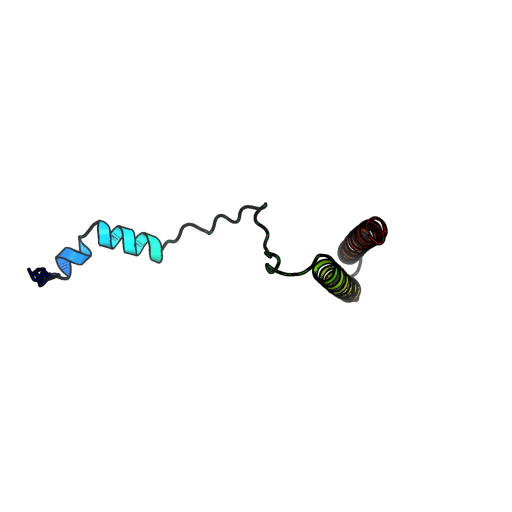0 1.00 94.12 74 SER A N 1
ATOM 549 C CA . SER A 1 74 ? 12.029 -1.586 -2.378 1.00 94.12 74 SER A CA 1
ATOM 550 C C . SER A 1 74 ? 13.006 -0.418 -2.254 1.00 94.12 74 SER A C 1
ATOM 552 O O . SER A 1 74 ? 13.632 -0.036 -3.238 1.00 94.12 74 SER A O 1
ATOM 554 N N . ALA A 1 75 ? 13.126 0.191 -1.070 1.00 95.88 75 ALA A N 1
ATOM 555 C CA . ALA A 1 75 ? 14.109 1.238 -0.819 1.00 95.88 75 ALA A CA 1
ATOM 556 C C . ALA A 1 75 ? 15.528 0.664 -0.657 1.00 95.88 75 ALA A C 1
ATOM 558 O O . ALA A 1 75 ? 16.509 1.397 -0.845 1.00 95.88 75 ALA A O 1
ATOM 559 N N . GLU A 1 76 ? 15.658 -0.616 -0.298 1.00 93.50 76 GLU A N 1
ATOM 560 C CA . GLU A 1 76 ? 16.938 -1.318 -0.251 1.00 93.50 76 GLU A CA 1
ATOM 561 C C . GLU A 1 76 ? 17.509 -1.447 -1.671 1.00 93.50 76 GLU A C 1
ATOM 563 O O . GLU A 1 76 ? 16.821 -1.774 -2.631 1.00 93.50 76 GLU A O 1
ATOM 568 N N . GLY A 1 77 ? 18.781 -1.085 -1.846 1.00 89.06 77 GLY A N 1
ATOM 569 C CA . GLY A 1 77 ? 19.430 -1.053 -3.164 1.00 89.06 77 GLY A CA 1
ATOM 570 C C . GLY A 1 77 ? 19.159 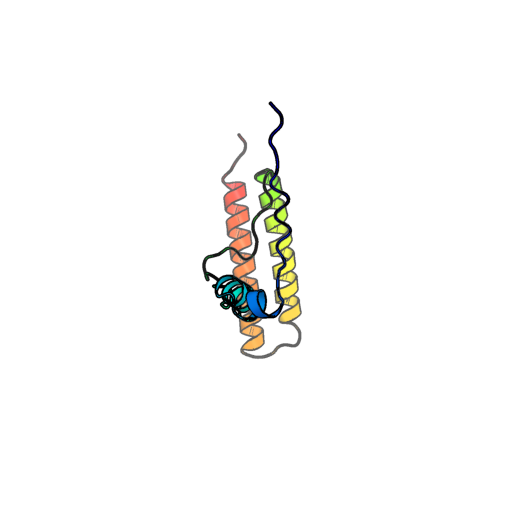0.201 -4.009 1.00 89.06 77 GLY A C 1
ATOM 571 O O . GLY A 1 77 ? 19.881 0.434 -4.979 1.00 89.06 77 GLY A O 1
ATOM 572 N N . LEU A 1 78 ? 18.204 1.060 -3.633 1.00 96.50 78 LEU A N 1
ATOM 573 C CA . LEU A 1 78 ? 18.021 2.377 -4.256 1.00 96.50 78 LEU A CA 1
ATOM 574 C C . LEU A 1 78 ? 18.906 3.448 -3.601 1.00 96.50 78 LEU A C 1
ATOM 576 O O . LEU A 1 78 ? 19.243 3.374 -2.419 1.00 96.50 78 LEU A O 1
ATOM 580 N N . GLN A 1 79 ? 19.245 4.489 -4.366 1.00 96.00 79 GLN A N 1
ATOM 581 C CA . GLN A 1 79 ? 19.992 5.662 -3.897 1.00 96.00 79 GLN A CA 1
ATOM 582 C C . GLN A 1 79 ? 19.380 6.964 -4.435 1.00 96.00 79 GLN A C 1
ATOM 584 O O . GLN A 1 79 ? 18.655 6.959 -5.436 1.00 96.00 79 GLN A O 1
ATOM 589 N N . GLY A 1 80 ? 19.684 8.080 -3.764 1.00 95.94 80 GLY A N 1
ATOM 590 C CA . GLY A 1 80 ? 19.196 9.416 -4.118 1.00 95.94 80 GLY A CA 1
ATOM 591 C C . GLY A 1 80 ? 17.668 9.505 -4.140 1.00 95.94 80 GLY A C 1
ATOM 592 O O . GLY A 1 80 ? 16.980 8.806 -3.398 1.00 95.94 80 GLY A O 1
ATOM 593 N N . THR A 1 81 ? 17.131 10.302 -5.063 1.00 97.25 81 THR A N 1
ATOM 594 C CA . THR A 1 81 ? 15.695 10.623 -5.150 1.00 97.25 81 THR A CA 1
ATOM 595 C C . THR A 1 81 ? 14.779 9.397 -5.221 1.00 97.25 81 THR A C 1
ATOM 597 O O . THR A 1 81 ? 13.666 9.428 -4.706 1.00 97.25 81 THR A O 1
ATOM 600 N N . LYS A 1 82 ? 15.227 8.289 -5.829 1.00 96.25 82 LYS A N 1
ATOM 601 C CA . LYS A 1 82 ? 14.424 7.055 -5.908 1.00 96.25 82 LYS A CA 1
ATOM 602 C C . LYS A 1 82 ? 14.235 6.408 -4.536 1.00 96.25 82 LYS A C 1
ATOM 604 O O . LYS A 1 82 ? 13.146 5.932 -4.229 1.00 96.25 82 LYS A O 1
ATOM 609 N N . ARG A 1 83 ? 15.283 6.421 -3.707 1.00 96.94 83 ARG A N 1
ATOM 610 C CA . ARG A 1 83 ? 15.205 5.954 -2.320 1.00 96.94 83 ARG A CA 1
ATOM 611 C C . ARG A 1 83 ? 14.311 6.878 -1.500 1.00 96.94 83 ARG A C 1
ATOM 613 O O . ARG A 1 83 ? 13.457 6.385 -0.773 1.00 96.94 83 ARG A O 1
ATOM 620 N N . ASP A 1 84 ? 14.456 8.190 -1.670 1.00 97.25 84 ASP A N 1
ATOM 621 C CA . ASP A 1 84 ? 13.632 9.176 -0.960 1.00 97.25 84 ASP A CA 1
ATOM 622 C C . ASP A 1 84 ? 12.140 9.003 -1.279 1.00 97.25 84 ASP A C 1
ATOM 624 O O . ASP A 1 84 ? 11.300 9.060 -0.381 1.00 97.25 84 ASP A O 1
ATOM 628 N N . LEU A 1 85 ? 11.797 8.706 -2.537 1.00 97.00 85 LEU A N 1
ATOM 629 C CA . LEU A 1 85 ? 10.423 8.418 -2.953 1.00 97.00 85 LEU A CA 1
ATOM 630 C C . LEU A 1 85 ? 9.862 7.143 -2.295 1.00 97.00 85 LEU A C 1
ATOM 632 O O . LEU A 1 85 ? 8.729 7.145 -1.804 1.00 97.00 85 LEU A O 1
ATOM 636 N N . ALA A 1 86 ? 10.650 6.065 -2.242 1.00 96.81 86 ALA A N 1
ATOM 637 C CA . ALA A 1 86 ? 10.250 4.823 -1.576 1.00 96.81 86 ALA A CA 1
ATOM 638 C C . ALA A 1 86 ? 10.053 5.030 -0.061 1.00 96.81 86 ALA A C 1
ATOM 640 O O . ALA A 1 86 ? 9.047 4.599 0.505 1.00 96.81 86 ALA A O 1
ATOM 641 N N . LEU A 1 87 ? 10.952 5.779 0.588 1.00 96.06 87 LEU A N 1
ATOM 642 C CA . LEU A 1 87 ? 10.837 6.133 2.007 1.00 96.06 87 LEU A CA 1
ATOM 643 C C . LEU A 1 87 ? 9.647 7.062 2.288 1.00 96.06 87 LEU A C 1
ATOM 645 O O . LEU A 1 87 ? 8.966 6.905 3.301 1.00 96.06 87 LEU A O 1
ATOM 649 N N . THR A 1 88 ? 9.345 7.990 1.380 1.00 97.88 88 THR A N 1
ATOM 650 C CA . THR A 1 88 ? 8.152 8.845 1.480 1.00 97.88 88 THR A CA 1
ATOM 651 C C . THR A 1 88 ? 6.881 8.002 1.398 1.00 97.88 88 THR A C 1
ATOM 653 O O . THR A 1 88 ? 5.955 8.193 2.184 1.00 97.88 88 THR A O 1
ATOM 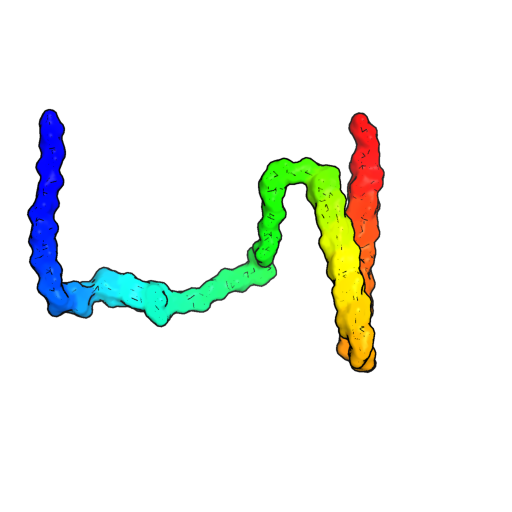656 N N . SER A 1 89 ? 6.861 7.003 0.513 1.00 96.38 89 SER A N 1
ATOM 657 C CA . SER A 1 89 ? 5.753 6.048 0.407 1.00 96.38 89 SER A CA 1
ATOM 658 C C . SER A 1 89 ? 5.569 5.249 1.700 1.00 96.38 89 SER A C 1
ATOM 660 O O . SER A 1 89 ? 4.454 5.157 2.214 1.00 96.38 89 SER A O 1
ATOM 662 N N . LEU A 1 90 ? 6.664 4.759 2.292 1.00 97.12 90 LEU A N 1
ATOM 663 C CA . LEU A 1 90 ? 6.654 4.104 3.603 1.00 97.12 90 LEU A CA 1
ATOM 664 C C . LEU A 1 90 ? 6.068 5.012 4.698 1.00 97.12 90 LEU A C 1
ATOM 666 O O . LEU A 1 90 ? 5.236 4.572 5.495 1.00 97.12 90 LEU A O 1
ATOM 670 N N . GLN A 1 91 ? 6.455 6.288 4.724 1.00 97.31 91 GLN A N 1
ATOM 671 C CA . GLN A 1 91 ? 5.930 7.255 5.687 1.00 97.31 91 GLN A CA 1
ATOM 672 C C . GLN A 1 91 ? 4.424 7.502 5.509 1.00 97.31 91 GLN A C 1
ATOM 674 O O . GLN A 1 91 ? 3.696 7.580 6.504 1.00 97.31 91 GLN A O 1
ATOM 679 N N . MET A 1 92 ? 3.934 7.584 4.269 1.00 97.94 92 MET A N 1
ATOM 680 C CA . MET A 1 92 ? 2.500 7.710 3.987 1.00 97.94 92 MET A CA 1
ATOM 681 C C . MET A 1 92 ? 1.726 6.486 4.491 1.00 97.94 92 MET A C 1
ATOM 683 O O . MET A 1 92 ? 0.731 6.639 5.198 1.00 97.94 92 MET A O 1
ATOM 687 N N . ILE A 1 93 ? 2.228 5.276 4.227 1.00 97.44 93 ILE A N 1
ATOM 688 C CA . ILE A 1 93 ? 1.624 4.020 4.703 1.00 97.44 93 ILE A CA 1
ATOM 689 C C . ILE A 1 93 ? 1.555 3.992 6.238 1.00 97.44 93 ILE A C 1
ATOM 691 O O . ILE A 1 93 ? 0.519 3.658 6.819 1.00 97.44 93 ILE A O 1
ATOM 695 N N . ASN A 1 94 ? 2.637 4.391 6.910 1.00 95.94 94 ASN A N 1
ATOM 696 C CA . ASN A 1 94 ? 2.686 4.467 8.370 1.00 95.94 94 ASN A CA 1
ATOM 697 C C . ASN A 1 94 ? 1.692 5.487 8.936 1.00 95.94 94 ASN A C 1
ATOM 699 O O . ASN A 1 94 ? 1.045 5.211 9.947 1.00 95.94 94 ASN A O 1
ATOM 703 N N . SER A 1 95 ? 1.537 6.628 8.265 1.00 96.38 95 SER A N 1
ATOM 704 C CA . SER A 1 95 ? 0.574 7.664 8.645 1.00 96.38 95 SER A CA 1
ATOM 705 C C . SER A 1 95 ? -0.863 7.142 8.566 1.00 96.38 95 SER A C 1
ATOM 707 O O . SER A 1 95 ? -1.612 7.262 9.534 1.00 96.38 95 SER A O 1
ATOM 709 N N . VAL A 1 96 ? -1.227 6.476 7.464 1.00 96.69 96 VAL A N 1
ATOM 710 C CA . VAL A 1 96 ? -2.565 5.883 7.288 1.00 96.69 96 VAL A CA 1
ATOM 711 C C . VAL A 1 96 ? -2.845 4.823 8.352 1.00 96.69 96 VAL A C 1
ATOM 713 O O . VAL A 1 96 ? -3.923 4.810 8.943 1.00 96.69 96 VAL A O 1
ATOM 716 N N . ARG A 1 97 ? -1.867 3.965 8.658 1.00 93.69 97 ARG A N 1
ATOM 717 C CA . ARG A 1 97 ? -2.001 2.968 9.728 1.00 93.69 97 ARG A CA 1
ATOM 718 C C . ARG A 1 97 ? -2.262 3.614 11.090 1.00 93.69 97 ARG A C 1
ATOM 720 O O . ARG A 1 97 ? -3.180 3.187 11.780 1.00 93.69 97 ARG A O 1
ATOM 727 N N . SER A 1 98 ? -1.523 4.664 11.451 1.00 94.38 98 SER A N 1
ATOM 728 C CA . SER A 1 98 ? -1.744 5.387 12.713 1.00 94.38 98 SER A CA 1
ATOM 729 C C . SER A 1 98 ? -3.139 6.024 12.778 1.00 94.38 98 SER A C 1
ATOM 731 O O . SER A 1 98 ? -3.806 5.972 13.813 1.00 94.38 98 SER A O 1
ATOM 733 N N . MET A 1 99 ? -3.624 6.576 11.660 1.00 94.06 99 MET 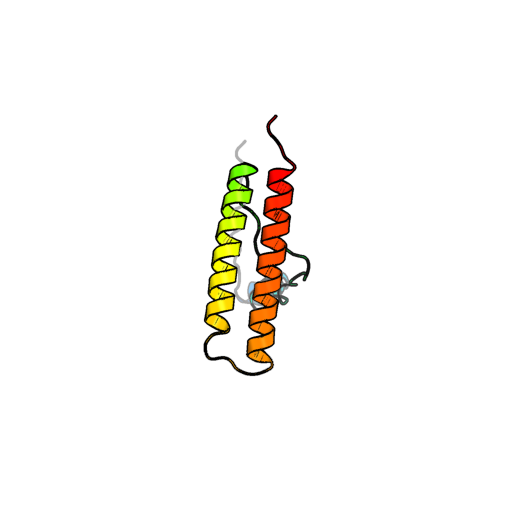A N 1
ATOM 734 C CA . MET A 1 99 ? -4.991 7.096 11.563 1.00 94.06 99 MET A CA 1
ATOM 735 C C . MET A 1 99 ? -6.030 5.988 11.777 1.00 94.06 99 MET A C 1
ATOM 737 O O . MET A 1 99 ? -6.979 6.189 12.533 1.00 94.06 99 MET A O 1
ATOM 741 N N . LEU A 1 100 ? -5.828 4.813 11.172 1.00 91.88 100 LEU A N 1
ATOM 742 C CA . LEU A 1 100 ? -6.711 3.656 11.321 1.00 91.88 100 LEU A CA 1
ATOM 743 C C . LEU A 1 100 ? -6.735 3.129 12.763 1.00 91.88 100 LEU A C 1
ATOM 745 O O . LEU A 1 100 ? -7.810 2.892 13.311 1.00 91.88 100 LEU A O 1
ATOM 749 N N . GLU A 1 101 ? -5.569 3.000 13.400 1.00 90.06 101 GLU A N 1
ATOM 750 C CA . GLU A 1 101 ? -5.438 2.602 14.808 1.00 90.06 101 GLU A CA 1
ATOM 751 C C . GLU A 1 101 ? -6.172 3.582 15.732 1.00 90.06 101 GLU A C 1
ATOM 753 O O . GLU A 1 101 ? -6.905 3.166 16.630 1.00 90.06 101 GLU A O 1
ATOM 758 N N . ARG A 1 102 ? -6.062 4.890 15.467 1.00 89.81 102 ARG A N 1
ATOM 759 C CA . ARG A 1 102 ? -6.794 5.923 16.211 1.00 89.81 102 ARG A CA 1
ATOM 760 C C . ARG A 1 102 ? -8.304 5.844 15.990 1.00 89.81 102 ARG A C 1
ATOM 762 O O . ARG A 1 102 ? -9.066 6.015 16.939 1.00 89.81 102 ARG A O 1
ATOM 769 N N . MET A 1 103 ? -8.756 5.591 14.763 1.00 88.19 103 MET A N 1
ATOM 770 C CA . MET A 1 103 ? -10.181 5.406 14.465 1.00 88.19 103 MET A CA 1
ATOM 771 C C . MET A 1 103 ? -10.750 4.173 15.171 1.00 88.19 103 MET A C 1
ATOM 773 O O . MET A 1 103 ? -11.853 4.239 15.712 1.00 88.19 103 MET A O 1
ATOM 777 N N . ALA A 1 104 ? -9.990 3.077 15.210 1.00 84.88 104 ALA A N 1
ATOM 778 C CA . ALA A 1 104 ? -10.366 1.868 15.932 1.00 84.88 104 ALA A CA 1
ATOM 779 C C . ALA A 1 104 ? -10.415 2.103 17.452 1.00 84.88 104 ALA A C 1
ATOM 781 O O . ALA A 1 104 ? -11.386 1.714 18.093 1.00 84.88 104 ALA A O 1
ATOM 782 N N . ALA A 1 105 ? -9.427 2.802 18.020 1.00 83.62 105 ALA A N 1
ATOM 783 C CA . ALA A 1 105 ? -9.401 3.147 19.444 1.00 83.62 105 ALA A CA 1
ATOM 784 C C . ALA A 1 105 ? -10.550 4.087 19.857 1.00 83.62 105 ALA A C 1
ATOM 786 O O . ALA A 1 105 ? -11.095 3.957 20.951 1.00 83.62 105 ALA A O 1
ATOM 787 N N . ASN A 1 106 ? -10.952 5.009 18.975 1.00 80.88 106 ASN A N 1
ATOM 788 C CA . ASN A 1 106 ? -12.076 5.915 19.218 1.00 80.88 106 ASN A CA 1
ATOM 789 C C . ASN A 1 106 ? -13.448 5.216 19.164 1.00 80.88 106 ASN A C 1
ATOM 791 O O . ASN A 1 106 ? -14.411 5.750 19.710 1.00 80.88 106 ASN A O 1
ATOM 795 N N . LYS A 1 107 ? -13.558 4.031 18.550 1.00 73.12 107 LYS A N 1
ATOM 796 C CA . LYS A 1 107 ? -14.764 3.181 18.576 1.00 73.12 107 LYS A CA 1
ATOM 797 C C . LYS A 1 107 ? -14.851 2.347 19.875 1.00 73.12 107 LYS A C 1
ATOM 799 O O . LYS A 1 107 ? -15.190 1.172 19.815 1.00 73.12 107 LYS A O 1
ATOM 804 N N . GLY A 1 108 ? -14.504 2.934 21.029 1.00 58.22 108 GLY A N 1
ATOM 805 C CA . GLY A 1 108 ? -14.471 2.269 22.345 1.00 58.22 108 GLY A CA 1
ATOM 806 C C . GLY A 1 108 ? -15.717 1.417 22.664 1.00 58.22 108 GLY A C 1
ATOM 807 O O . GLY A 1 108 ? -16.765 1.623 22.053 1.00 58.22 108 GLY A O 1
ATOM 808 N N . PRO A 1 109 ? -15.602 0.443 23.591 1.00 53.69 109 PRO A N 1
ATOM 809 C CA . PRO A 1 109 ? -16.521 -0.690 23.699 1.00 53.69 109 PRO A CA 1
ATOM 810 C C . PRO A 1 109 ? -17.958 -0.222 23.947 1.00 53.69 109 PRO A C 1
ATOM 812 O O . PRO A 1 109 ? -18.207 0.528 24.891 1.00 53.69 109 PRO A O 1
ATOM 815 N N . ALA A 1 110 ? -18.869 -0.660 23.075 1.00 45.12 110 ALA A N 1
ATOM 816 C CA . ALA A 1 110 ? -20.310 -0.577 23.295 1.00 45.12 110 ALA A CA 1
ATOM 817 C C . ALA A 1 110 ? -20.740 -1.473 24.465 1.00 45.12 110 ALA A C 1
ATOM 819 O O . ALA A 1 110 ? -20.119 -2.550 24.635 1.00 45.12 110 ALA A O 1
#

Sequence (110 aa):
MNPTIPDTDLDLDSESLSNSDAARRALDFYLNPAPPQIDPDEPILVAREGLSDAQTTAQATTLLRYAAATACESAEGLQGTKRDLALTSLQMINSVRSMLERMAANKGPA

Secondary structure (DSSP, 8-state):
-------------HHHHHH-HHHHHHHHHHHSPPPP---TTS-SSPPPTT--HHHHHHHHHHHHHHHHHHHHHHHTT--THHHHHHHHHHHHHHHHHHHHHHHHHHS---

Radius of gyration: 27.59 Å; chains: 1; bounding box: 72×34×72 Å

Foldseek 3Di:
DDDPPPPPPPPVPVVVLVPDPVNVVVCCCVVPPDPPPPDPPPPPDDDDPPDDPVRVLVVLLVVLVVLLVVLVVQLVPDDDPSNVVSVVSNVVSVVVNVVSVVVVVVVPDD

Organism: NCBI:txid2518644